Protein AF-A4F317-F1 (afdb_monomer)

pLDDT: mean 78.1, std 10.0, range [54.97, 90.44]

Mean predicted aligned error: 7.6 Å

Foldseek 3Di:
DWDDKFAAQAKFKKKKKKFFPDPDDPPFWAKKKKWKDDPPDRQDIDIDGPVQDPPGMHIDMTIDHRGIIIIDMDTGTNVPDDTWMKMDIGTPDDGPPDDIDTD

Solvent-accessible surface area (backbone atoms only — not comparable to full-atom values): 5945 Å² total; per-residue (Å²): 89,78,53,75,71,48,54,31,91,54,68,46,62,28,44,37,34,41,32,59,62,65,85,74,76,74,81,43,58,58,36,37,37,38,40,32,31,37,100,88,45,78,61,45,70,51,73,40,40,68,88,55,31,70,84,49,42,30,70,52,78,41,73,43,60,59,44,61,30,46,33,37,45,46,75,45,41,77,79,71,61,88,66,39,44,32,48,40,78,49,45,96,52,90,61,72,90,69,71,75,50,77,84

Radius of gyration: 13.71 Å; Cα contacts (8 Å, |Δi|>4): 210; chains: 1; bounding box: 31×24×35 Å

Sequence (103 aa):
MELPSMNVPFSRYCWVTLTIQDHLPIDSFRSLNLSITNDNYSGGDLKAYPADFNGILAGNWFTFSPVTYSMKLQYNYTNGAEEATRVRVYCKSPLPYWLPYCG

InterPro domains:
  IPR055578 Domain of unknown function DUF7154 [PF23673] (1-91)

Nearest PDB structures (foldseek):
  4qql-assembly1_C  TM=4.549E-01  e=3.160E-01  Mus musculus
  8okw-assembly1_A  TM=3.599E-01  e=1.431E-01  Bdellovibrio bacteriovorus HD100
  3isy-assembly1_A  TM=2.605E-01  e=3.703E-01  Bacillus subtilis
  2zew-assembly1_B  TM=3.706E-01  e=1.462E+00  Caldanaerobius polysaccharolyticus
  6h2b-assembly1_A  TM=4.034E-01  e=3.405E+00  Macrobrachium rosenbergii nodavirus

Secondary structure (DSSP, 8-state):
-BPPPEE-SS-EEEEEEEEE--SS--TTEEEEEEEEE-SSSEEEEEEE-GGG-BTTEEEEEEEEPSSEEEEEEEEEETT-----EEEEEEESSPPTT-PPEE-

Structure (mmCIF, N/CA/C/O backbone):
data_AF-A4F317-F1
#
_entry.id   AF-A4F317-F1
#
loop_
_atom_site.group_PDB
_atom_site.id
_atom_site.type_symbol
_atom_site.label_atom_id
_atom_site.label_alt_id
_atom_site.label_comp_id
_atom_site.label_asym_id
_atom_site.label_entity_id
_atom_site.label_seq_id
_atom_site.pdbx_PDB_ins_code
_atom_site.Cartn_x
_atom_site.Cartn_y
_atom_site.Cartn_z
_atom_site.occupancy
_atom_site.B_iso_or_equiv
_atom_site.auth_seq_id
_atom_site.auth_comp_id
_atom_site.auth_asym_id
_atom_site.auth_atom_id
_atom_site.pdbx_PDB_model_num
ATOM 1 N N . MET A 1 1 ? 2.030 6.811 11.113 1.00 81.62 1 MET A N 1
ATOM 2 C CA . MET A 1 1 ? 3.169 5.880 11.102 1.00 81.62 1 MET A CA 1
ATOM 3 C C . MET A 1 1 ? 3.898 5.977 9.770 1.00 81.62 1 MET A C 1
ATOM 5 O O . MET A 1 1 ? 3.240 5.973 8.738 1.00 81.62 1 MET A O 1
ATOM 9 N N . GLU A 1 2 ? 5.225 6.088 9.787 1.00 85.12 2 GLU A N 1
ATOM 10 C CA . GLU A 1 2 ? 6.047 5.987 8.573 1.00 85.12 2 GLU A CA 1
ATOM 11 C C . GLU A 1 2 ? 6.443 4.519 8.375 1.00 85.12 2 GLU A C 1
ATOM 13 O O . GLU A 1 2 ? 6.887 3.863 9.319 1.00 85.12 2 GLU A O 1
ATOM 18 N N . LEU A 1 3 ? 6.235 3.995 7.172 1.00 84.69 3 LEU A N 1
ATOM 19 C CA . LEU A 1 3 ? 6.684 2.663 6.778 1.00 84.69 3 LEU A CA 1
ATOM 20 C C . LEU A 1 3 ? 8.085 2.770 6.154 1.00 84.69 3 LEU A C 1
ATOM 22 O O . LEU A 1 3 ? 8.527 3.875 5.825 1.00 84.69 3 LEU A O 1
ATOM 26 N N . PRO A 1 4 ? 8.804 1.649 5.964 1.00 86.56 4 PRO A N 1
ATOM 27 C CA . PRO A 1 4 ? 10.069 1.674 5.236 1.00 86.56 4 PRO A CA 1
ATOM 28 C C . PRO A 1 4 ? 9.919 2.329 3.845 1.00 86.56 4 PRO A C 1
ATOM 30 O O . PRO A 1 4 ? 8.819 2.474 3.320 1.00 86.56 4 PRO A O 1
ATOM 33 N N . SER A 1 5 ? 11.005 2.735 3.194 1.00 86.19 5 SER A N 1
ATOM 34 C CA . SER A 1 5 ? 10.907 3.240 1.815 1.00 86.19 5 SER A CA 1
ATOM 35 C C . SER A 1 5 ? 10.928 2.089 0.809 1.00 86.19 5 SER A C 1
ATOM 37 O O . SER A 1 5 ? 11.749 1.176 0.914 1.00 86.19 5 SER A O 1
ATOM 39 N N . MET A 1 6 ? 10.036 2.116 -0.179 1.00 85.94 6 MET A N 1
ATOM 40 C CA . MET A 1 6 ? 9.949 1.091 -1.219 1.00 85.94 6 MET A CA 1
ATOM 41 C C . MET A 1 6 ? 10.746 1.531 -2.443 1.00 85.94 6 MET A C 1
ATOM 43 O O . MET A 1 6 ? 10.331 2.436 -3.166 1.00 85.94 6 MET A O 1
ATOM 47 N N . ASN A 1 7 ? 11.871 0.871 -2.711 1.00 86.94 7 ASN A N 1
ATOM 48 C CA . ASN A 1 7 ? 12.601 1.082 -3.956 1.00 86.94 7 ASN A CA 1
ATOM 49 C C . ASN A 1 7 ? 11.996 0.242 -5.086 1.00 86.94 7 ASN A C 1
ATOM 51 O O . ASN A 1 7 ? 11.878 -0.983 -4.987 1.00 86.94 7 ASN A O 1
ATOM 55 N N . VAL A 1 8 ? 11.632 0.907 -6.177 1.00 86.19 8 VAL A N 1
ATOM 56 C CA . VAL A 1 8 ? 11.099 0.265 -7.372 1.00 86.19 8 VAL A CA 1
ATOM 57 C C . VAL 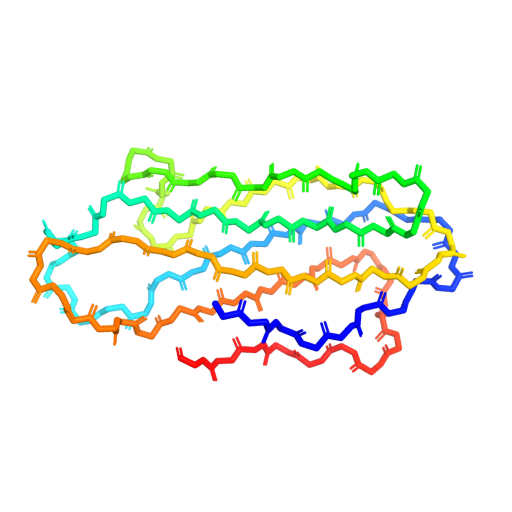A 1 8 ? 12.143 0.400 -8.485 1.00 86.19 8 VAL A C 1
ATOM 59 O O . VAL A 1 8 ? 12.377 1.507 -8.952 1.00 86.19 8 VAL A O 1
ATOM 62 N N . PRO A 1 9 ? 12.791 -0.688 -8.939 1.00 84.94 9 PRO A N 1
ATOM 63 C CA . PRO A 1 9 ? 13.874 -0.589 -9.928 1.00 84.94 9 PRO A CA 1
ATOM 64 C C . PRO A 1 9 ? 13.386 -0.433 -11.377 1.00 84.94 9 PRO A C 1
ATOM 66 O O . PRO A 1 9 ? 14.125 0.024 -12.242 1.00 84.94 9 PRO A O 1
ATOM 69 N N . PHE A 1 10 ? 12.141 -0.819 -11.662 1.00 85.38 10 PHE A N 1
ATOM 70 C CA . PHE A 1 10 ? 11.533 -0.781 -12.997 1.00 85.38 10 PHE A CA 1
ATOM 71 C C . PHE A 1 10 ? 10.073 -0.385 -12.860 1.00 85.38 10 PHE A C 1
ATOM 73 O O . PHE A 1 10 ? 9.471 -0.713 -11.843 1.00 85.38 10 PHE A O 1
ATOM 80 N N . SER A 1 11 ? 9.468 0.241 -13.869 1.00 86.38 11 SER A N 1
ATOM 81 C CA . SER A 1 11 ? 8.031 0.519 -13.796 1.00 86.38 11 SER A CA 1
ATOM 82 C C . SER A 1 11 ? 7.216 -0.778 -13.711 1.00 86.38 11 SER A C 1
ATOM 84 O O . SER A 1 11 ? 7.483 -1.731 -14.452 1.00 86.38 11 SER A O 1
ATOM 86 N N . ARG A 1 12 ? 6.260 -0.854 -12.773 1.00 85.81 12 ARG A N 1
ATOM 87 C CA . ARG A 1 12 ? 5.440 -2.062 -12.559 1.00 85.81 12 ARG A CA 1
ATOM 88 C C . ARG A 1 12 ? 4.052 -1.741 -12.029 1.00 85.81 12 ARG A C 1
ATOM 90 O O . ARG A 1 12 ? 3.843 -0.730 -11.369 1.00 85.81 12 ARG A O 1
ATOM 97 N N . TYR A 1 13 ? 3.142 -2.679 -12.265 1.00 88.00 13 TYR A N 1
ATOM 98 C CA . TYR A 1 13 ? 1.799 -2.688 -11.705 1.00 88.00 13 TYR A CA 1
ATOM 99 C C . TYR A 1 13 ? 1.736 -3.635 -10.504 1.00 88.00 13 TYR A C 1
ATOM 101 O O . TYR A 1 13 ? 2.137 -4.802 -10.609 1.00 88.00 13 TYR A O 1
ATOM 109 N N . CYS A 1 14 ? 1.274 -3.127 -9.365 1.00 88.19 14 CYS A N 1
ATOM 110 C CA . CYS A 1 14 ? 1.274 -3.844 -8.095 1.00 88.19 14 CYS A CA 1
ATOM 111 C C . CYS A 1 14 ? -0.063 -3.684 -7.372 1.00 88.19 14 CYS A C 1
ATOM 113 O O . CYS A 1 14 ? -0.653 -2.607 -7.368 1.00 88.19 14 CYS A O 1
ATOM 115 N N . TRP A 1 15 ? -0.516 -4.758 -6.737 1.00 89.44 15 TRP A N 1
ATOM 116 C CA . TRP A 1 15 ? -1.668 -4.783 -5.851 1.00 89.44 15 TRP A CA 1
ATOM 117 C C . TRP A 1 15 ? -1.208 -4.469 -4.435 1.00 89.44 15 TRP A C 1
ATOM 119 O O . TRP A 1 15 ? -0.462 -5.241 -3.827 1.00 89.44 15 TRP A O 1
ATOM 129 N N . VAL A 1 16 ? -1.623 -3.321 -3.914 1.00 88.19 16 VAL A N 1
ATOM 130 C CA . VAL A 1 16 ? -1.340 -2.917 -2.537 1.00 88.19 16 VAL A CA 1
ATOM 131 C C . VAL A 1 16 ? -2.555 -3.262 -1.697 1.00 88.19 16 VAL A C 1
ATOM 133 O O . VAL A 1 16 ? -3.671 -2.881 -2.037 1.00 88.19 16 VAL A O 1
ATOM 136 N N . THR A 1 17 ? -2.340 -3.982 -0.601 1.00 86.94 17 THR A N 1
ATOM 137 C CA . THR A 1 17 ? -3.402 -4.390 0.318 1.00 86.94 17 THR A CA 1
ATOM 138 C C . THR A 1 17 ? -3.117 -3.938 1.732 1.00 86.94 17 THR A C 1
ATOM 140 O O . THR A 1 17 ? -1.978 -3.998 2.205 1.00 86.94 17 THR A O 1
ATOM 143 N N . LEU A 1 18 ? -4.193 -3.606 2.420 1.00 84.81 18 LEU A N 1
ATOM 144 C CA . LEU A 1 18 ? -4.263 -3.298 3.829 1.00 84.81 18 LEU A CA 1
ATOM 145 C C . LEU A 1 18 ? -5.095 -4.380 4.495 1.00 84.81 18 LEU A C 1
ATOM 147 O O . LEU A 1 18 ? -6.182 -4.714 4.021 1.00 84.81 18 LEU A O 1
ATOM 151 N N . THR A 1 19 ? -4.585 -4.922 5.591 1.00 81.88 19 THR A N 1
ATOM 152 C CA . THR A 1 19 ? -5.334 -5.849 6.431 1.00 81.88 19 THR A CA 1
ATOM 153 C C . THR A 1 19 ? -5.317 -5.380 7.866 1.00 81.88 19 THR A C 1
ATOM 155 O O . THR A 1 19 ? -4.234 -5.166 8.414 1.00 81.88 19 THR A O 1
ATOM 158 N N . ILE A 1 20 ? -6.497 -5.267 8.463 1.00 73.62 20 ILE A N 1
ATOM 159 C CA . ILE A 1 20 ? -6.650 -5.007 9.893 1.00 73.62 20 ILE A CA 1
ATOM 160 C C . ILE A 1 20 ? -6.622 -6.370 10.583 1.00 73.62 20 ILE A C 1
ATOM 162 O O . ILE A 1 20 ? -7.413 -7.255 10.253 1.00 73.62 20 ILE A O 1
ATOM 166 N N . GLN A 1 21 ? -5.651 -6.580 11.467 1.00 70.81 21 GLN A N 1
ATOM 167 C CA . GLN A 1 21 ? -5.516 -7.809 12.243 1.00 70.81 21 GLN A CA 1
ATOM 168 C C . GLN A 1 21 ? -6.133 -7.604 13.622 1.00 70.81 21 GLN A C 1
ATOM 170 O O . GLN A 1 21 ? -5.447 -7.738 14.629 1.00 70.81 21 GLN A O 1
ATOM 175 N N . ASP A 1 22 ? -7.409 -7.241 13.665 1.00 61.59 22 ASP A N 1
ATOM 176 C CA . ASP A 1 22 ? -8.104 -7.125 14.937 1.00 61.59 22 ASP A CA 1
ATOM 177 C C . ASP A 1 22 ? -8.689 -8.475 15.372 1.00 61.59 22 ASP A C 1
ATOM 179 O O . ASP A 1 22 ? -9.071 -9.325 14.552 1.00 61.59 22 ASP A O 1
ATOM 183 N N . HIS A 1 23 ? -8.767 -8.670 16.683 1.00 58.78 23 HIS A N 1
ATOM 184 C CA . HIS A 1 23 ? -9.581 -9.716 17.276 1.00 58.78 23 HIS A CA 1
ATOM 185 C C . HIS A 1 23 ? -11.021 -9.205 17.276 1.00 58.78 23 HIS A C 1
ATOM 187 O O . HIS A 1 23 ? -11.434 -8.556 18.224 1.00 58.78 23 HIS A O 1
ATOM 193 N N . LEU A 1 24 ? -11.735 -9.480 16.177 1.00 55.19 24 LEU A N 1
ATOM 194 C CA . LEU A 1 24 ? -13.151 -9.162 15.939 1.00 55.19 24 LEU A CA 1
ATOM 195 C C . LEU A 1 24 ? -13.986 -8.894 17.214 1.00 55.19 24 LEU A C 1
ATOM 197 O O . LEU A 1 24 ? -13.948 -9.715 18.138 1.00 55.19 24 LEU A O 1
ATOM 201 N N . PRO A 1 25 ? -14.861 -7.867 17.206 1.00 57.12 25 PRO A N 1
ATOM 202 C CA . PRO A 1 25 ? -15.347 -7.140 16.030 1.00 57.12 25 PRO A CA 1
ATOM 203 C C . PRO A 1 25 ? -14.633 -5.801 15.793 1.00 57.12 25 PRO A C 1
ATOM 205 O O . PRO A 1 25 ? -14.391 -5.049 16.729 1.00 57.12 25 PRO A O 1
ATOM 208 N N . ILE A 1 26 ? -14.431 -5.469 14.511 1.00 60.66 26 ILE A N 1
ATOM 209 C CA . ILE A 1 26 ? -13.831 -4.223 13.982 1.00 60.66 26 ILE A CA 1
ATOM 210 C C . ILE A 1 26 ? -14.767 -3.000 14.211 1.00 60.66 26 ILE A C 1
ATOM 212 O O . ILE A 1 26 ? -14.844 -2.071 13.410 1.00 60.66 26 ILE A O 1
ATOM 216 N N . ASP A 1 27 ? -15.535 -2.983 15.302 1.00 67.62 27 ASP A N 1
ATOM 217 C CA . ASP A 1 27 ? -16.527 -1.943 15.614 1.00 67.62 27 ASP A CA 1
ATOM 218 C C . ASP A 1 27 ? -15.868 -0.580 15.890 1.00 67.62 27 ASP A C 1
ATOM 220 O O . ASP A 1 27 ? -16.506 0.474 15.807 1.00 67.62 27 ASP A O 1
ATOM 224 N N . SER A 1 28 ? -14.575 -0.593 16.210 1.00 75.44 28 SER A N 1
ATOM 225 C CA . SER A 1 28 ? -13.753 0.578 16.503 1.00 75.44 28 SER A CA 1
ATOM 226 C C . SER A 1 28 ? -13.226 1.284 15.251 1.00 75.44 28 SER A C 1
ATOM 228 O O . SER A 1 28 ? -12.996 2.499 15.283 1.00 75.44 28 SER A O 1
ATOM 230 N N . PHE A 1 29 ? -13.001 0.558 14.155 1.00 77.00 29 PHE A N 1
ATOM 231 C CA . PHE A 1 29 ? -12.311 1.086 12.986 1.00 77.00 29 PHE A CA 1
ATOM 232 C C . PHE A 1 29 ? -13.14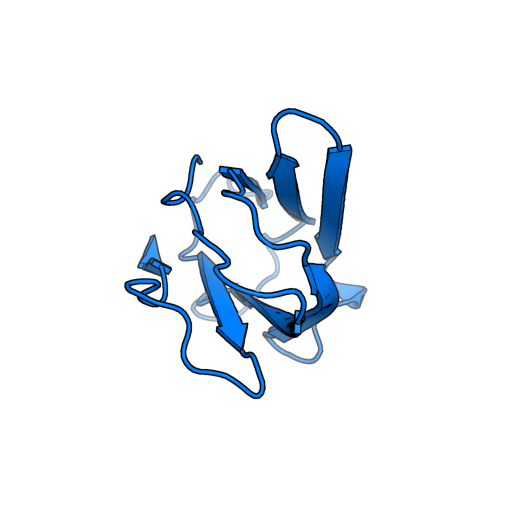3 2.145 12.261 1.00 77.00 29 PHE A C 1
ATOM 234 O O . PHE A 1 29 ? -14.332 1.972 11.988 1.00 77.00 29 PHE A O 1
ATOM 241 N N . ARG A 1 30 ? -12.506 3.266 11.903 1.00 82.12 30 ARG A N 1
ATOM 242 C CA . ARG A 1 30 ? -13.163 4.368 11.179 1.00 82.12 30 ARG A CA 1
ATOM 243 C C . ARG A 1 30 ? -12.622 4.582 9.785 1.00 82.12 30 ARG A C 1
ATOM 245 O O . ARG A 1 30 ? -13.397 4.823 8.863 1.00 82.12 30 ARG A O 1
ATOM 252 N N . SER A 1 31 ? -11.306 4.578 9.646 1.00 85.50 31 SER A N 1
ATOM 253 C CA . SER A 1 31 ? -10.659 4.835 8.367 1.00 85.50 31 SER A CA 1
ATOM 254 C C . SER A 1 31 ? -9.178 4.530 8.441 1.00 85.50 31 SER A C 1
ATOM 256 O O . SER A 1 31 ? -8.539 4.765 9.468 1.00 85.50 31 SER A O 1
ATOM 258 N N . LEU A 1 32 ? -8.626 4.134 7.308 1.00 85.31 32 LEU A N 1
ATOM 259 C CA . LEU A 1 32 ? -7.208 3.980 7.068 1.00 85.31 32 LEU A CA 1
ATOM 260 C C . LEU A 1 32 ? -6.875 4.735 5.783 1.00 85.31 32 LEU A C 1
ATOM 262 O O . LEU A 1 32 ? -7.585 4.626 4.786 1.00 85.31 32 LEU A O 1
ATOM 266 N N . ASN A 1 33 ? -5.793 5.498 5.801 1.00 88.31 33 ASN A N 1
ATOM 267 C CA . ASN A 1 33 ? -5.196 6.085 4.616 1.00 88.31 33 ASN A CA 1
ATOM 268 C C . ASN A 1 33 ? -3.721 5.686 4.52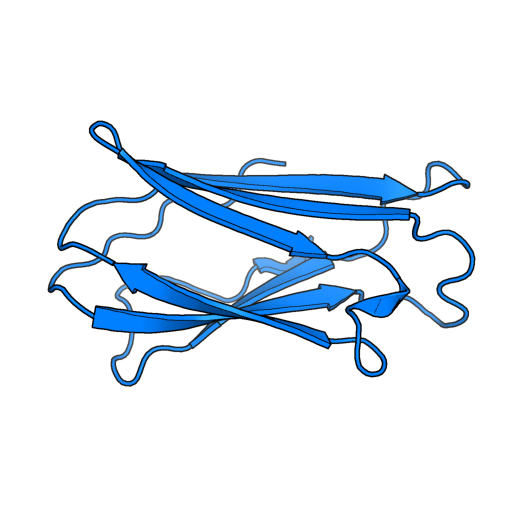7 1.00 88.31 33 ASN A C 1
ATOM 270 O O . ASN A 1 33 ? -2.928 6.000 5.417 1.00 88.31 33 ASN A O 1
ATOM 274 N N . LEU A 1 34 ? -3.363 4.984 3.458 1.00 89.25 34 LEU A N 1
ATOM 275 C CA . LEU A 1 34 ? -1.984 4.737 3.076 1.00 89.25 34 LEU A CA 1
ATOM 276 C C . LEU A 1 34 ? -1.625 5.709 1.957 1.00 89.25 34 LEU A C 1
ATOM 278 O O . LEU A 1 34 ? -2.049 5.539 0.815 1.00 89.25 34 LEU A O 1
ATOM 282 N N . SER A 1 35 ? -0.810 6.697 2.294 1.00 90.44 35 SER A N 1
ATOM 283 C CA . SER A 1 35 ? -0.252 7.631 1.327 1.00 90.44 35 SER A CA 1
ATOM 284 C C . SER A 1 35 ? 1.071 7.099 0.807 1.00 90.44 35 SER A C 1
ATOM 286 O O . SER A 1 35 ? 1.960 6.751 1.588 1.00 90.44 35 SER A O 1
ATOM 288 N N . ILE A 1 36 ? 1.200 7.048 -0.515 1.00 88.69 36 ILE A N 1
ATOM 289 C CA . ILE A 1 36 ? 2.414 6.624 -1.201 1.00 88.69 36 ILE A CA 1
ATOM 290 C C . ILE A 1 36 ? 2.925 7.826 -1.984 1.00 88.69 36 ILE A C 1
ATOM 292 O O . ILE A 1 36 ? 2.257 8.325 -2.886 1.00 88.69 36 ILE A O 1
ATOM 296 N N . THR A 1 37 ? 4.106 8.324 -1.644 1.00 89.19 37 THR A N 1
ATOM 297 C CA . THR A 1 37 ? 4.676 9.541 -2.233 1.00 89.19 37 THR A CA 1
ATOM 298 C C . THR A 1 37 ? 6.079 9.278 -2.756 1.00 89.19 37 THR A C 1
ATOM 300 O O . THR A 1 37 ? 6.780 8.396 -2.273 1.00 89.19 37 THR A O 1
ATOM 303 N N . ASN A 1 38 ? 6.493 10.019 -3.775 1.00 84.00 38 ASN A N 1
ATOM 304 C CA . ASN A 1 38 ? 7.894 10.155 -4.159 1.00 84.00 38 ASN A CA 1
ATOM 305 C C . ASN A 1 38 ? 8.224 11.649 -4.289 1.00 84.00 38 ASN A C 1
ATOM 307 O O . ASN A 1 38 ? 7.325 12.487 -4.224 1.00 84.00 38 ASN A O 1
ATOM 311 N N . ASP A 1 39 ? 9.497 11.979 -4.494 1.00 72.19 39 ASP A N 1
ATOM 312 C CA . ASP A 1 39 ? 9.968 13.372 -4.524 1.00 72.19 39 ASP A CA 1
ATOM 313 C C . ASP A 1 39 ? 9.315 14.235 -5.621 1.00 72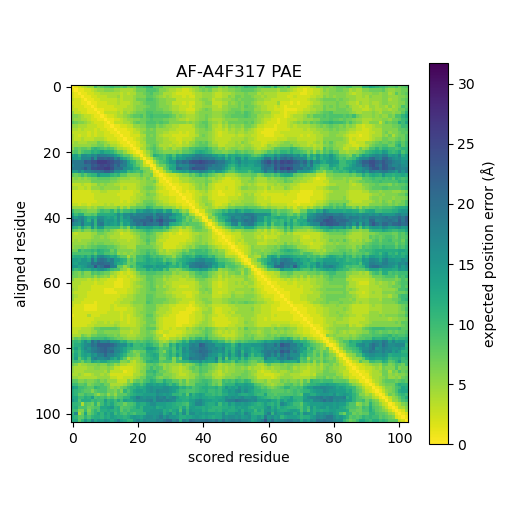.19 39 ASP A C 1
ATOM 315 O O . ASP A 1 39 ? 9.289 15.457 -5.511 1.00 72.19 39 ASP A O 1
ATOM 319 N N . ASN A 1 40 ? 8.759 13.614 -6.667 1.00 67.00 40 ASN A N 1
ATOM 320 C CA . ASN A 1 40 ? 8.210 14.298 -7.839 1.00 67.00 40 ASN A CA 1
ATOM 321 C C . ASN A 1 40 ? 6.680 14.164 -7.990 1.00 67.00 40 ASN A C 1
ATOM 323 O O . ASN A 1 40 ? 6.071 14.944 -8.719 1.00 67.00 40 ASN A O 1
ATOM 327 N N . TYR A 1 41 ? 6.048 13.182 -7.341 1.00 63.00 41 TYR A N 1
ATOM 328 C CA . TYR A 1 41 ? 4.642 12.811 -7.521 1.00 63.00 41 TYR A CA 1
ATOM 329 C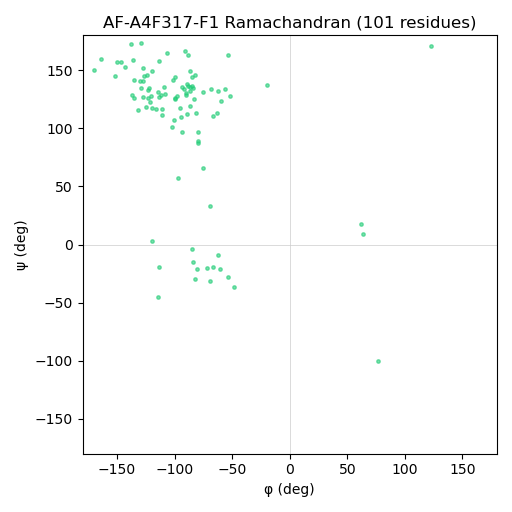 C . TYR A 1 41 ? 4.056 12.194 -6.246 1.00 63.00 41 TYR A C 1
ATOM 331 O O . TYR A 1 41 ? 4.700 11.385 -5.572 1.00 63.00 41 TYR A O 1
ATOM 339 N N . SER A 1 42 ? 2.774 12.460 -5.972 1.00 64.62 42 SER A N 1
ATOM 340 C CA . SER A 1 42 ? 1.997 11.542 -5.140 1.00 64.62 42 SER A CA 1
ATOM 341 C C . SER A 1 42 ? 1.843 10.236 -5.929 1.00 64.62 42 SER A C 1
ATOM 343 O O . SER A 1 42 ? 1.193 10.183 -6.969 1.00 64.62 42 SER A O 1
ATOM 345 N N . GLY A 1 43 ? 2.497 9.167 -5.474 1.00 63.62 43 GLY A N 1
ATOM 346 C CA . GLY A 1 43 ? 2.346 7.816 -6.026 1.00 63.62 43 GLY A CA 1
ATOM 347 C C . GLY A 1 43 ? 0.923 7.263 -5.891 1.00 63.62 43 GLY A C 1
ATOM 348 O O . GLY A 1 43 ? 0.611 6.230 -6.477 1.00 63.62 43 GLY A O 1
ATOM 349 N N . GLY A 1 44 ? 0.073 7.968 -5.146 1.00 79.12 44 GLY A N 1
ATOM 350 C CA . GLY A 1 44 ? -1.342 7.709 -4.952 1.00 79.12 44 GLY A CA 1
ATOM 351 C C . GLY A 1 44 ? -1.669 7.542 -3.473 1.00 79.12 44 GLY A C 1
ATOM 352 O O . GLY A 1 44 ? -0.784 7.447 -2.624 1.00 79.12 44 GLY A O 1
ATOM 353 N N . ASP A 1 45 ? -2.961 7.493 -3.179 1.00 82.94 45 ASP A N 1
ATOM 354 C CA . ASP A 1 45 ? -3.473 7.230 -1.840 1.00 82.94 45 ASP A CA 1
ATOM 355 C C . ASP A 1 45 ? -4.402 6.019 -1.893 1.00 82.94 45 ASP A C 1
ATOM 357 O O . ASP A 1 45 ? -5.289 5.934 -2.748 1.00 82.94 45 ASP A O 1
ATOM 361 N N . LEU A 1 46 ? -4.211 5.086 -0.965 1.00 83.31 46 LEU A N 1
ATOM 362 C CA . LEU A 1 46 ? -5.162 4.020 -0.690 1.00 83.31 46 LEU A CA 1
ATOM 363 C C . LEU A 1 46 ? -5.926 4.375 0.579 1.00 83.31 46 LEU A C 1
ATOM 365 O O . LEU A 1 46 ? -5.433 4.196 1.692 1.00 83.31 46 LEU A O 1
ATOM 369 N N . LYS A 1 47 ? -7.148 4.865 0.390 1.00 84.50 47 LYS A N 1
ATOM 370 C CA . LYS A 1 47 ? -8.104 5.084 1.473 1.00 84.50 47 LYS A CA 1
ATOM 371 C C . LYS A 1 47 ? -8.987 3.854 1.603 1.00 84.50 47 LYS A C 1
ATOM 373 O O . LYS A 1 47 ? -9.442 3.324 0.594 1.00 84.50 47 LYS A O 1
ATOM 378 N N . ALA A 1 48 ? -9.208 3.422 2.832 1.00 81.25 48 ALA A N 1
ATOM 379 C CA . ALA A 1 48 ? -10.116 2.344 3.159 1.00 81.25 48 ALA A CA 1
ATOM 380 C C . ALA A 1 48 ? -10.971 2.754 4.361 1.00 81.25 48 ALA A C 1
ATOM 382 O O . ALA A 1 48 ? -10.458 3.148 5.411 1.00 81.25 48 ALA A O 1
ATOM 383 N N . TYR A 1 49 ? -12.278 2.664 4.192 1.00 80.44 49 TYR A N 1
ATOM 384 C CA . TYR A 1 49 ? -13.304 2.825 5.213 1.00 80.44 49 TYR A CA 1
ATOM 385 C C . TYR A 1 49 ? -13.891 1.449 5.549 1.00 80.44 49 TYR A C 1
ATOM 387 O O . TYR A 1 49 ? -13.698 0.515 4.775 1.00 80.44 49 TYR A O 1
ATOM 395 N N . PRO A 1 50 ? -14.632 1.286 6.660 1.00 74.31 50 PRO A N 1
ATOM 396 C CA . PRO A 1 50 ? -15.206 -0.005 7.044 1.00 74.31 50 PRO A CA 1
ATOM 397 C C . PRO A 1 50 ? -15.952 -0.725 5.909 1.00 74.31 50 PRO A C 1
ATOM 399 O O . PRO A 1 50 ? -15.844 -1.936 5.778 1.00 74.31 50 PRO A O 1
ATOM 40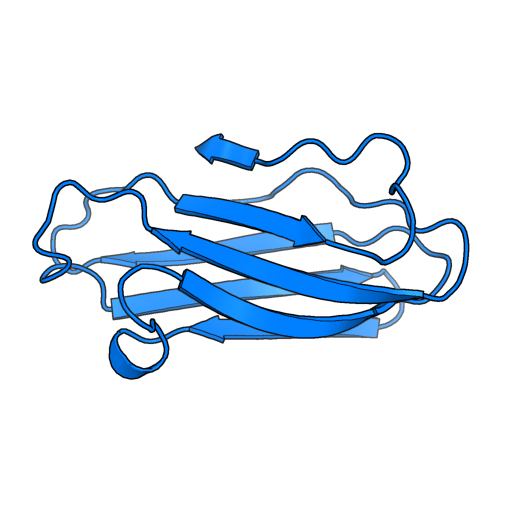2 N N . ALA A 1 51 ? -16.648 0.021 5.044 1.00 75.38 51 ALA A N 1
ATOM 403 C CA . ALA A 1 51 ? -17.375 -0.529 3.897 1.00 75.38 51 ALA A CA 1
ATOM 404 C C . ALA A 1 51 ? -16.477 -1.034 2.747 1.00 75.38 51 ALA A C 1
ATOM 406 O O . ALA A 1 51 ? -16.937 -1.828 1.930 1.00 75.38 51 ALA A O 1
ATOM 407 N N . ASP A 1 52 ? -15.217 -0.593 2.675 1.00 72.69 52 ASP A N 1
ATOM 408 C CA . ASP A 1 52 ? -14.258 -1.004 1.638 1.00 72.69 52 ASP A CA 1
ATOM 409 C C . ASP A 1 52 ? -13.559 -2.327 1.981 1.00 72.69 52 ASP A C 1
ATOM 411 O O . ASP A 1 52 ? -12.925 -2.947 1.123 1.00 72.69 52 ASP A O 1
ATOM 415 N N . PHE A 1 53 ? -13.650 -2.765 3.238 1.00 69.06 53 PHE A N 1
ATOM 416 C CA . PHE A 1 53 ? -13.078 -4.028 3.675 1.00 69.06 53 PHE A CA 1
ATOM 417 C C . PHE A 1 53 ? -14.019 -5.178 3.318 1.00 69.06 53 PHE A C 1
ATOM 419 O O . PHE A 1 53 ? -15.098 -5.335 3.888 1.00 69.06 53 PHE A O 1
ATOM 426 N N . ASN A 1 54 ? -13.583 -6.046 2.402 1.00 67.69 54 ASN A N 1
ATOM 427 C CA . ASN A 1 54 ? -14.233 -7.338 2.209 1.00 67.69 54 ASN A CA 1
ATOM 428 C C . ASN A 1 54 ? -13.748 -8.294 3.310 1.00 67.69 54 ASN A C 1
ATOM 430 O O . ASN A 1 54 ? -12.722 -8.969 3.176 1.00 67.69 54 ASN A O 1
ATOM 434 N N . GLY A 1 55 ? -14.438 -8.267 4.450 1.00 69.56 55 GLY A N 1
ATOM 435 C CA . GLY A 1 55 ? -13.983 -8.907 5.681 1.00 69.56 55 GLY A CA 1
ATOM 436 C C . GLY A 1 55 ? -12.889 -8.076 6.346 1.00 69.56 55 GLY A C 1
ATOM 437 O O . GLY A 1 55 ? -13.186 -7.094 7.013 1.00 69.56 55 GLY A O 1
ATOM 438 N N . ILE A 1 56 ? -11.625 -8.464 6.157 1.00 70.19 56 ILE A N 1
ATOM 439 C CA . ILE A 1 56 ? -10.465 -7.809 6.794 1.00 70.19 56 ILE A CA 1
ATOM 440 C C . ILE A 1 56 ? -9.462 -7.227 5.799 1.00 70.19 56 ILE A C 1
ATOM 442 O O . ILE A 1 56 ? -8.417 -6.737 6.217 1.00 70.19 56 ILE A O 1
ATOM 446 N N . LEU A 1 57 ? -9.735 -7.304 4.492 1.00 78.81 57 LEU A N 1
ATOM 447 C CA . LEU A 1 57 ? -8.807 -6.874 3.447 1.00 78.81 57 LEU A CA 1
ATOM 448 C C . LEU A 1 57 ? -9.417 -5.778 2.568 1.00 78.81 57 LEU A C 1
ATOM 450 O O . LEU A 1 57 ? -10.491 -5.958 1.996 1.00 78.81 57 LEU A O 1
ATOM 454 N N . ALA A 1 58 ? -8.677 -4.684 2.420 1.00 83.31 58 ALA A N 1
ATOM 455 C CA . ALA A 1 58 ? -8.901 -3.651 1.418 1.00 83.31 58 ALA A CA 1
ATOM 456 C C . ALA A 1 58 ? -7.660 -3.562 0.524 1.00 83.31 58 ALA A C 1
ATOM 458 O O . ALA A 1 58 ? -6.542 -3.827 0.970 1.00 83.31 58 ALA A O 1
ATOM 459 N N . GLY A 1 59 ? -7.819 -3.205 -0.745 1.00 86.69 59 GLY A N 1
ATOM 460 C CA . GLY A 1 59 ? -6.678 -3.074 -1.641 1.00 86.69 59 GLY A CA 1
ATOM 461 C C . GLY A 1 59 ? -6.999 -2.305 -2.906 1.00 86.69 59 GLY A C 1
ATOM 462 O O . GLY A 1 59 ? -8.159 -2.176 -3.288 1.00 86.69 59 GLY A O 1
ATOM 463 N N . ASN A 1 60 ? -5.954 -1.787 -3.543 1.00 88.56 60 ASN A N 1
ATOM 464 C CA . ASN A 1 60 ? -6.056 -1.142 -4.842 1.00 88.56 60 ASN A CA 1
ATOM 465 C C . ASN A 1 60 ? -4.791 -1.394 -5.669 1.00 88.56 60 ASN A C 1
ATOM 467 O O . ASN A 1 60 ? -3.718 -1.709 -5.141 1.00 88.56 60 ASN A O 1
ATOM 471 N N . TRP A 1 61 ? -4.929 -1.281 -6.985 1.00 88.00 61 TRP A N 1
ATOM 472 C CA . TRP A 1 61 ? -3.819 -1.418 -7.906 1.00 88.00 6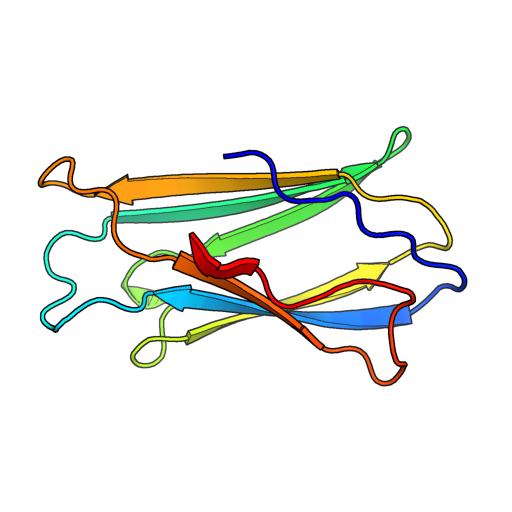1 TRP A CA 1
ATOM 473 C C . TRP A 1 61 ? -3.132 -0.073 -8.119 1.00 88.00 61 TRP A C 1
A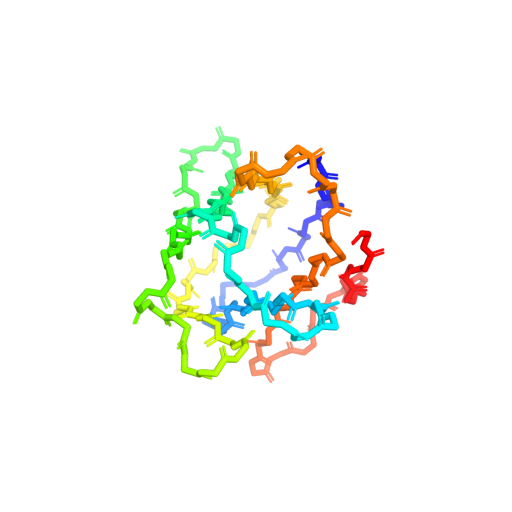TOM 475 O O . TRP A 1 61 ? -3.787 0.940 -8.357 1.00 88.00 61 TRP A O 1
ATOM 485 N N . PHE A 1 62 ? -1.803 -0.092 -8.119 1.00 87.44 62 PHE A N 1
ATOM 486 C CA . PHE A 1 62 ? -0.967 1.078 -8.353 1.00 87.44 62 PHE A CA 1
ATOM 487 C C . PHE A 1 62 ? 0.053 0.799 -9.451 1.00 87.44 62 PHE A C 1
ATOM 489 O O . PHE A 1 62 ? 0.644 -0.284 -9.524 1.00 87.44 62 PHE A O 1
ATOM 496 N N . THR A 1 63 ? 0.278 1.806 -10.292 1.00 87.75 63 THR A N 1
ATOM 497 C CA . THR A 1 63 ? 1.393 1.831 -11.240 1.00 87.75 63 THR A CA 1
ATOM 498 C C . THR A 1 63 ? 2.540 2.605 -10.611 1.00 87.75 63 THR A C 1
ATOM 500 O O . THR A 1 63 ? 2.415 3.797 -10.343 1.00 87.75 63 THR A O 1
ATOM 503 N N . PHE A 1 64 ? 3.667 1.933 -10.405 1.00 86.06 64 PHE A N 1
ATOM 504 C CA . PHE A 1 64 ? 4.878 2.540 -9.872 1.00 86.06 64 PHE A CA 1
ATOM 505 C C . PHE A 1 64 ? 5.884 2.826 -10.986 1.00 86.06 64 PHE A C 1
ATOM 507 O O . PHE A 1 64 ? 6.055 2.032 -11.916 1.00 86.06 64 PHE A O 1
ATOM 514 N N . SER A 1 65 ? 6.561 3.962 -10.872 1.00 87.25 65 SER A N 1
ATOM 515 C CA . SER A 1 65 ? 7.717 4.361 -11.677 1.00 87.25 65 SER A CA 1
ATOM 516 C C . SER A 1 65 ? 9.011 3.850 -11.031 1.00 87.25 65 SER A C 1
ATOM 518 O O . SER A 1 65 ? 8.987 3.491 -9.853 1.00 87.25 65 SER A O 1
ATOM 520 N N . PRO A 1 66 ? 10.141 3.794 -11.760 1.00 87.12 66 PRO A N 1
ATOM 521 C CA . PRO A 1 66 ? 11.405 3.289 -11.227 1.00 87.12 66 PRO A CA 1
ATOM 522 C C . PRO A 1 66 ? 12.088 4.290 -10.270 1.00 87.12 66 PRO A C 1
ATOM 524 O O . PRO A 1 66 ? 13.124 4.868 -10.589 1.00 87.12 66 PRO A O 1
ATOM 527 N N . VAL A 1 67 ? 11.462 4.554 -9.122 1.00 87.94 67 VAL A N 1
ATOM 528 C CA . VAL A 1 67 ? 11.919 5.498 -8.091 1.00 87.94 67 VAL A CA 1
ATOM 529 C C . VAL A 1 67 ? 11.723 4.907 -6.694 1.00 87.94 67 VAL A C 1
ATOM 531 O O . VAL A 1 67 ? 11.117 3.847 -6.520 1.00 87.94 67 VAL A O 1
ATOM 534 N N . THR A 1 68 ? 12.237 5.598 -5.682 1.00 88.81 68 THR A N 1
ATOM 535 C CA . THR A 1 68 ? 11.954 5.272 -4.283 1.00 88.81 68 THR A CA 1
ATOM 536 C C . THR A 1 68 ? 10.677 5.977 -3.841 1.00 88.81 68 THR A C 1
ATOM 538 O O . THR A 1 68 ? 10.514 7.173 -4.069 1.00 88.81 68 THR A O 1
ATOM 541 N N . TYR A 1 69 ? 9.783 5.226 -3.205 1.00 88.69 69 TYR A N 1
ATOM 542 C CA . TYR A 1 69 ? 8.551 5.740 -2.626 1.00 88.69 69 TYR A CA 1
ATOM 543 C C . TYR A 1 69 ? 8.626 5.721 -1.102 1.00 88.69 69 TYR A C 1
ATOM 545 O O . TYR A 1 69 ? 9.023 4.722 -0.500 1.00 88.69 69 TYR A O 1
ATOM 553 N N . SER A 1 70 ? 8.190 6.808 -0.486 1.00 88.88 70 SER A N 1
ATOM 554 C CA . SER A 1 70 ? 7.898 6.890 0.938 1.00 88.88 70 SER A CA 1
ATOM 555 C C . SER A 1 70 ? 6.441 6.506 1.165 1.00 88.88 70 SER A C 1
ATOM 557 O O . SER A 1 70 ? 5.556 6.884 0.394 1.00 88.88 70 SER A O 1
ATOM 559 N N . MET A 1 71 ? 6.189 5.721 2.207 1.00 88.25 71 MET A N 1
ATOM 560 C CA . MET A 1 71 ? 4.851 5.247 2.532 1.00 88.25 71 MET A CA 1
ATOM 561 C C . MET A 1 71 ? 4.486 5.659 3.945 1.00 88.25 71 MET A C 1
ATOM 563 O O . MET A 1 71 ? 5.194 5.341 4.899 1.00 88.25 71 MET A O 1
ATOM 567 N N . LYS A 1 72 ? 3.342 6.320 4.078 1.00 89.12 72 LYS A N 1
ATOM 568 C CA . LYS A 1 72 ? 2.820 6.772 5.360 1.00 89.12 72 LYS A CA 1
ATOM 569 C C . LYS A 1 72 ? 1.455 6.162 5.597 1.00 89.12 72 LYS A C 1
ATOM 571 O O . LYS A 1 72 ? 0.533 6.353 4.809 1.00 89.12 72 LYS A O 1
ATOM 576 N N . LEU A 1 73 ? 1.331 5.453 6.710 1.00 87.50 73 LEU A N 1
ATOM 577 C CA . LEU A 1 73 ? 0.084 4.869 7.171 1.00 87.50 73 LEU A CA 1
ATOM 578 C C . LEU A 1 73 ? -0.536 5.763 8.246 1.00 87.50 73 LEU A C 1
ATOM 580 O O . LEU A 1 73 ? 0.097 6.081 9.260 1.00 87.50 73 LEU A O 1
ATOM 584 N N . GLN A 1 74 ? -1.782 6.160 8.030 1.00 86.25 74 GLN A N 1
ATOM 585 C CA . GLN A 1 74 ? -2.616 6.850 9.006 1.00 86.25 74 GLN A CA 1
ATOM 586 C C . GLN A 1 74 ? -3.883 6.032 9.218 1.00 86.25 74 GLN A C 1
ATOM 588 O O . GLN A 1 74 ? -4.501 5.587 8.257 1.00 86.25 74 GLN A O 1
ATOM 593 N N . TYR A 1 75 ? -4.278 5.842 10.467 1.00 82.56 75 TYR A N 1
ATOM 594 C CA . TYR A 1 75 ? -5.495 5.129 10.825 1.00 82.56 75 TYR A CA 1
ATOM 595 C C . TYR A 1 75 ? -6.234 5.893 11.917 1.00 82.56 75 TYR A C 1
ATOM 597 O O . TYR A 1 75 ? -5.651 6.723 12.616 1.00 82.56 75 TYR A O 1
ATOM 605 N N . ASN A 1 76 ? -7.530 5.631 12.032 1.00 81.00 76 ASN A N 1
ATOM 606 C CA . ASN A 1 76 ? -8.384 6.215 13.050 1.00 81.00 76 ASN A CA 1
ATOM 607 C C . ASN A 1 76 ? -9.310 5.136 13.622 1.00 81.00 76 ASN A C 1
ATOM 609 O O . ASN A 1 76 ? -10.003 4.453 12.860 1.00 81.00 76 ASN A O 1
ATOM 613 N N . TYR A 1 77 ? -9.328 5.031 14.949 1.00 79.38 77 TYR A N 1
ATOM 614 C CA . TYR A 1 77 ? -10.161 4.115 15.723 1.00 79.38 77 TYR A CA 1
ATOM 615 C C . TYR A 1 77 ? -10.941 4.905 16.781 1.00 79.38 77 TYR A C 1
ATOM 617 O O . TYR A 1 77 ? -10.431 5.873 17.345 1.00 79.38 77 TYR A O 1
ATOM 625 N N . THR A 1 78 ? -12.179 4.512 17.086 1.00 78.62 78 THR A N 1
ATOM 626 C CA . THR A 1 78 ? -13.007 5.208 18.093 1.00 78.62 78 THR A CA 1
ATOM 627 C C . THR A 1 78 ? -12.517 5.032 19.517 1.00 78.62 78 THR A C 1
ATOM 629 O O . THR A 1 78 ? -12.745 5.902 20.350 1.00 78.62 78 THR A O 1
ATOM 632 N N . ASN A 1 79 ? -11.911 3.885 19.814 1.00 73.88 79 ASN A N 1
ATOM 633 C CA . ASN A 1 79 ? -11.427 3.522 21.144 1.00 73.88 79 ASN A CA 1
ATOM 634 C C . ASN A 1 79 ? -10.021 4.081 21.425 1.00 73.88 79 ASN A C 1
ATOM 636 O O . ASN A 1 79 ? -9.516 3.901 22.529 1.00 73.88 79 ASN A O 1
ATOM 640 N N . GLY A 1 80 ? -9.387 4.741 20.445 1.00 64.62 80 GLY A N 1
ATOM 641 C CA . GLY A 1 80 ? -7.993 5.175 20.538 1.00 64.62 80 GLY A CA 1
ATOM 642 C C . GLY A 1 80 ? -6.992 4.019 20.654 1.00 64.62 80 GLY A C 1
ATOM 643 O O . GLY A 1 80 ? -5.823 4.276 20.929 1.00 64.62 80 GLY A O 1
ATOM 644 N N . ALA A 1 81 ? -7.431 2.768 20.471 1.00 64.06 81 ALA A N 1
ATOM 645 C CA . ALA A 1 81 ? -6.544 1.620 20.446 1.00 64.06 81 ALA A CA 1
ATOM 646 C C . ALA A 1 81 ? -5.798 1.600 19.109 1.00 64.06 81 ALA A C 1
ATOM 648 O O . ALA A 1 81 ? -6.396 1.746 18.043 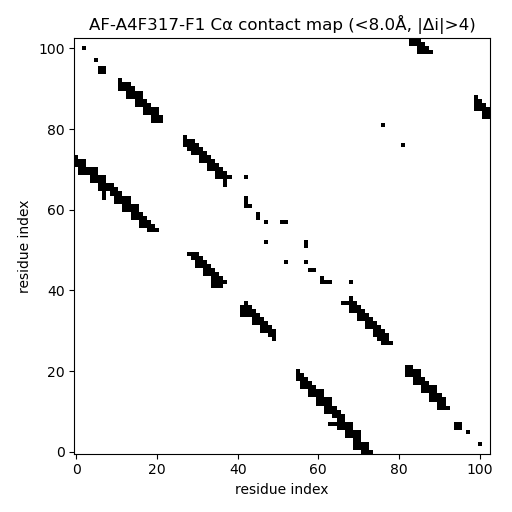1.00 64.06 81 ALA A O 1
ATOM 649 N N . GLU A 1 82 ? -4.480 1.440 19.168 1.00 63.44 82 GLU A N 1
ATOM 650 C CA . GLU A 1 82 ? -3.670 1.161 17.988 1.00 63.44 82 GLU A CA 1
ATOM 651 C C . GLU A 1 82 ? -3.804 -0.335 17.678 1.00 63.44 82 GLU A C 1
ATOM 653 O O . GLU A 1 82 ? -3.172 -1.174 18.317 1.00 63.44 82 GLU A O 1
ATOM 658 N N . GLU A 1 83 ? -4.696 -0.687 16.753 1.00 66.44 83 GLU A N 1
ATOM 659 C CA . GLU A 1 83 ? -4.845 -2.073 16.302 1.00 66.44 83 GLU A CA 1
ATOM 660 C C . GLU A 1 83 ? -3.804 -2.424 15.237 1.00 66.44 83 GLU A C 1
ATOM 662 O O . GLU A 1 83 ? -3.448 -1.605 14.375 1.00 66.44 83 GLU A O 1
ATOM 667 N N . ALA A 1 84 ? -3.358 -3.684 15.274 1.00 69.75 84 ALA A N 1
ATOM 668 C CA . ALA A 1 84 ? -2.300 -4.167 14.407 1.00 69.75 84 ALA A CA 1
ATOM 669 C C . ALA A 1 84 ? -2.735 -4.098 12.940 1.00 69.75 84 ALA A C 1
ATOM 671 O O . ALA A 1 84 ? -3.633 -4.816 12.484 1.00 69.75 84 ALA A O 1
ATOM 672 N N . THR A 1 85 ? -2.079 -3.229 12.178 1.00 73.38 85 THR A N 1
ATOM 673 C CA . THR A 1 85 ? -2.406 -2.998 10.773 1.00 73.38 85 THR A CA 1
ATOM 674 C C . THR A 1 85 ? -1.252 -3.470 9.915 1.00 73.38 85 THR A C 1
ATOM 676 O O . THR A 1 85 ? -0.100 -3.066 10.071 1.00 73.38 85 THR A O 1
ATOM 679 N N . ARG A 1 86 ? -1.563 -4.328 8.950 1.00 81.62 86 ARG A N 1
ATOM 680 C CA . ARG A 1 86 ? -0.567 -4.920 8.065 1.00 81.62 86 ARG A CA 1
ATOM 681 C C . ARG A 1 86 ? -0.730 -4.395 6.651 1.00 81.62 86 ARG A C 1
ATOM 683 O O . ARG A 1 86 ? -1.805 -4.478 6.059 1.00 81.62 86 ARG A O 1
ATOM 690 N N . VAL A 1 87 ? 0.375 -3.911 6.094 1.00 82.06 87 VAL A N 1
ATOM 691 C CA . VAL A 1 87 ? 0.461 -3.438 4.709 1.00 82.06 87 VAL A CA 1
ATOM 692 C C . VAL A 1 87 ? 1.270 -4.439 3.900 1.00 82.06 87 VAL A C 1
ATOM 694 O O . VAL A 1 87 ? 2.369 -4.842 4.292 1.00 82.06 87 VAL A O 1
ATOM 697 N N . ARG A 1 88 ? 0.726 -4.861 2.758 1.00 84.00 88 ARG A N 1
ATOM 698 C CA . ARG A 1 88 ? 1.412 -5.753 1.819 1.00 84.00 88 ARG A CA 1
ATOM 699 C C . ARG A 1 88 ? 1.347 -5.190 0.413 1.00 84.00 88 ARG A C 1
ATOM 701 O O . ARG A 1 88 ? 0.324 -4.664 -0.007 1.00 84.00 88 ARG A O 1
ATOM 708 N N . VAL A 1 89 ? 2.445 -5.341 -0.314 1.00 82.81 89 VAL A N 1
ATOM 709 C CA . VAL A 1 89 ? 2.556 -4.943 -1.715 1.00 82.81 89 VAL A CA 1
ATOM 710 C C . VAL A 1 89 ? 2.881 -6.190 -2.516 1.00 82.81 89 VAL A C 1
ATOM 712 O O . VAL A 1 89 ? 3.921 -6.814 -2.310 1.00 82.81 89 VAL A O 1
ATOM 715 N N . TYR A 1 90 ? 1.981 -6.563 -3.418 1.00 83.94 90 TYR A N 1
ATOM 716 C CA . TYR A 1 90 ? 2.142 -7.707 -4.300 1.00 83.94 90 TYR A CA 1
ATOM 717 C C . TYR A 1 90 ? 2.330 -7.213 -5.724 1.00 83.94 90 TYR A C 1
ATOM 719 O O . TYR A 1 90 ? 1.439 -6.620 -6.320 1.00 83.94 90 TYR A O 1
ATOM 727 N N . CYS A 1 91 ? 3.483 -7.490 -6.304 1.00 81.44 91 CYS A N 1
ATOM 728 C CA . CYS A 1 91 ? 3.740 -7.212 -7.707 1.00 81.44 91 CYS A CA 1
ATOM 729 C C . CYS A 1 91 ? 3.919 -8.544 -8.443 1.00 81.44 91 CYS A C 1
ATOM 731 O O . CYS A 1 91 ? 4.334 -9.538 -7.851 1.00 81.44 91 CYS A O 1
ATOM 733 N N . LYS A 1 92 ? 3.711 -8.561 -9.766 1.00 77.06 92 LYS A N 1
ATOM 734 C CA . LYS A 1 92 ? 4.106 -9.706 -10.625 1.00 77.06 92 LYS A CA 1
ATOM 735 C C . LYS A 1 92 ? 5.594 -10.073 -10.445 1.00 77.06 92 LYS A C 1
ATOM 737 O O . LYS A 1 92 ? 6.039 -11.188 -10.690 1.00 77.06 92 LYS A O 1
ATOM 742 N N . SER A 1 93 ? 6.361 -9.054 -10.084 1.00 75.94 93 SER A N 1
ATOM 743 C CA . SER A 1 93 ? 7.760 -8.986 -9.693 1.00 75.94 93 SER A CA 1
ATOM 744 C C . SER A 1 93 ? 8.134 -9.107 -8.213 1.00 75.94 93 SER A C 1
ATOM 746 O O . SER A 1 93 ? 7.561 -8.301 -7.489 1.00 75.94 93 SER A O 1
ATOM 748 N N . PRO A 1 94 ? 9.119 -9.879 -7.714 1.00 71.12 94 PRO A N 1
ATOM 749 C CA . PRO A 1 94 ? 9.666 -9.574 -6.390 1.00 71.12 94 PRO A CA 1
ATOM 750 C C . PRO A 1 94 ? 10.178 -8.124 -6.356 1.00 71.12 94 PRO A C 1
ATOM 752 O O . PRO A 1 94 ? 10.839 -7.674 -7.302 1.00 71.12 94 PRO A O 1
ATOM 755 N N . LEU A 1 95 ? 9.831 -7.382 -5.303 1.00 71.25 95 LEU A N 1
ATOM 756 C CA . LEU A 1 95 ? 10.447 -6.093 -5.002 1.00 71.25 95 LEU A CA 1
ATOM 757 C C . LEU A 1 95 ? 11.737 -6.348 -4.214 1.00 71.25 95 LEU A C 1
ATOM 759 O O . LEU A 1 95 ? 11.722 -7.179 -3.301 1.00 71.25 95 LEU A O 1
ATOM 763 N N . PRO A 1 96 ? 12.843 -5.658 -4.530 1.00 69.19 96 PRO A N 1
ATOM 764 C CA . PRO A 1 96 ? 14.038 -5.733 -3.706 1.00 69.19 96 PRO A CA 1
ATOM 765 C C . PRO A 1 96 ? 13.706 -5.265 -2.283 1.00 69.19 96 PRO A C 1
ATOM 767 O O . PRO A 1 96 ? 13.232 -4.149 -2.096 1.00 69.19 96 PRO A O 1
ATOM 770 N N . TYR A 1 97 ? 13.967 -6.113 -1.288 1.00 64.69 97 TYR A N 1
ATOM 771 C CA . TYR A 1 97 ? 14.012 -5.735 0.132 1.00 64.69 97 TYR A CA 1
ATOM 772 C C . TYR A 1 97 ? 12.718 -5.183 0.759 1.00 64.69 97 TYR A C 1
ATOM 774 O O . TYR A 1 97 ? 12.770 -4.616 1.848 1.00 64.69 97 TYR A O 1
ATOM 782 N N . TRP A 1 98 ? 11.549 -5.389 0.143 1.00 65.69 98 TRP A N 1
ATOM 783 C CA . TRP A 1 98 ? 10.273 -5.020 0.762 1.00 65.69 98 TRP A CA 1
ATOM 784 C C . TRP A 1 98 ? 9.658 -6.203 1.517 1.00 65.69 98 TRP A C 1
ATOM 786 O O . TRP A 1 98 ? 9.006 -7.067 0.926 1.00 65.69 98 TRP A O 1
ATOM 796 N N . LEU A 1 99 ? 9.881 -6.258 2.831 1.00 64.50 99 LEU A N 1
ATOM 797 C CA . LEU A 1 99 ? 9.226 -7.232 3.704 1.00 64.50 99 LEU A CA 1
ATOM 798 C C . LEU A 1 99 ? 7.847 -6.710 4.146 1.00 64.50 99 LEU A C 1
ATOM 800 O O . LEU A 1 99 ? 7.700 -5.510 4.379 1.00 64.50 99 LEU A O 1
ATOM 804 N N . PRO A 1 100 ? 6.831 -7.585 4.282 1.00 60.31 100 PRO A N 1
ATOM 805 C CA . PRO A 1 100 ? 5.538 -7.210 4.845 1.00 60.31 100 PRO A CA 1
ATOM 806 C C . PRO A 1 100 ? 5.703 -6.506 6.195 1.00 60.31 100 PRO A C 1
ATOM 808 O O . PRO A 1 100 ? 6.350 -7.050 7.090 1.00 60.31 100 PRO A O 1
ATOM 811 N N . TYR A 1 101 ? 5.094 -5.330 6.349 1.00 60.53 101 TYR A N 1
ATOM 812 C CA . TYR A 1 101 ? 5.121 -4.605 7.615 1.00 60.53 101 TYR A CA 1
ATOM 813 C C . TYR A 1 101 ? 3.990 -5.077 8.531 1.00 60.53 101 TYR A C 1
ATOM 815 O O . TYR A 1 101 ? 2.850 -5.227 8.086 1.00 60.53 101 TYR A O 1
ATOM 823 N N . CYS A 1 102 ? 4.313 -5.294 9.803 1.00 54.97 102 CYS A N 1
ATOM 824 C CA . CYS A 1 102 ? 3.360 -5.574 10.867 1.00 54.97 102 CYS A CA 1
ATOM 825 C C . CYS A 1 102 ? 3.718 -4.652 12.034 1.00 54.97 102 CYS A C 1
ATOM 827 O O . CYS A 1 102 ? 4.823 -4.761 12.566 1.00 54.97 102 CYS A O 1
ATOM 829 N N . GLY A 1 103 ? 2.814 -3.747 12.381 1.00 55.25 103 GLY A N 1
ATOM 830 C CA . GLY A 1 103 ? 2.906 -2.890 13.557 1.00 55.25 103 GLY A CA 1
ATOM 831 C C . GLY A 1 103 ? 1.537 -2.712 14.166 1.00 55.25 103 GLY A C 1
ATOM 832 O O . GLY A 1 103 ? 0.563 -3.177 13.524 1.00 55.25 103 GLY A O 1
#

Organism: Caenorhabditis elegans (NCBI:txid6239)